Protein AF-A0A3C2E3G4-F1 (afdb_monomer_lite)

Sequence (120 aa):
MQGFDAVWTARYFLNGHAIQDQYWAQGFYTSNIRQLDESAGVWRVHYLSEPGYASGVWSGTREGDEITLTRDIEQPGGGVVVSRLTFSNLSGDGFAWRSESLLPDGSTTTGWTSDCVRAD

Secondary structure (DSSP, 8-state):
------EEEEEEEGGGTEEEEEEEETTEEEEEEEEEETTTTEEEEEEEEESS--EEEEEEEEETTEEEEEEEEEPTTS-EEEEEEEEEEEETTEEEEEEEEE-TTS-EEEEEEEEEE---

Foldseek 3Di:
DDDFDWDKDWDQDPPNQWIWIWIDDVQKIKIWIWGQPVVVQKIWIWIAIPDVGDTDIWMFHDDDFKTKTWDWDADVPGDTKIWIKIWGPDDPFWIKIWIWIQGPVRDIDTDDIDTGGDDD

Structure (mmCIF, N/CA/C/O backbone):
data_AF-A0A3C2E3G4-F1
#
_entry.id   AF-A0A3C2E3G4-F1
#
loop_
_atom_site.group_PDB
_atom_site.id
_atom_site.type_symbol
_atom_site.label_atom_id
_atom_site.label_alt_id
_atom_site.label_comp_id
_atom_site.label_asym_id
_atom_site.label_entity_id
_atom_site.label_seq_id
_atom_site.pdbx_PDB_ins_code
_atom_site.Cartn_x
_atom_site.Cartn_y
_atom_site.Cartn_z
_atom_site.occupancy
_atom_site.B_iso_or_equiv
_atom_site.auth_seq_id
_atom_site.auth_comp_id
_atom_site.auth_asym_id
_atom_site.auth_atom_id
_atom_site.pdbx_PDB_model_num
ATOM 1 N N . MET A 1 1 ? 4.297 17.370 -14.421 1.00 47.09 1 MET A N 1
ATOM 2 C CA . MET A 1 1 ? 5.119 16.357 -13.728 1.00 47.09 1 MET A CA 1
ATOM 3 C C . MET A 1 1 ? 5.646 15.412 -14.784 1.00 47.09 1 MET A C 1
ATOM 5 O O . MET A 1 1 ? 4.853 14.960 -15.598 1.00 47.09 1 MET A O 1
ATOM 9 N N . GLN A 1 2 ? 6.958 15.209 -14.846 1.00 54.66 2 GLN A N 1
ATOM 10 C CA . GLN A 1 2 ? 7.556 14.228 -15.749 1.00 54.66 2 GLN A CA 1
ATOM 11 C C . GLN A 1 2 ? 7.478 12.870 -15.041 1.00 54.66 2 GLN A C 1
ATOM 13 O O . GLN A 1 2 ? 7.925 12.764 -13.901 1.00 54.66 2 GLN A O 1
ATOM 18 N N . GLY A 1 3 ? 6.818 11.888 -15.658 1.00 61.44 3 GLY A N 1
ATOM 19 C CA . GLY A 1 3 ? 6.809 10.512 -15.156 1.00 61.44 3 GLY A CA 1
ATOM 20 C C . GLY A 1 3 ? 8.198 9.883 -15.276 1.00 61.44 3 GLY A C 1
ATOM 21 O O . GLY A 1 3 ? 9.039 10.379 -16.026 1.00 61.44 3 GLY A O 1
ATOM 22 N N . PHE A 1 4 ? 8.438 8.809 -14.535 1.00 70.62 4 PHE A N 1
ATOM 23 C CA . PHE A 1 4 ? 9.653 8.005 -14.635 1.00 70.62 4 PHE A CA 1
ATOM 24 C C . PHE A 1 4 ? 9.272 6.531 -14.730 1.00 70.62 4 PHE A C 1
ATOM 26 O O . PHE A 1 4 ? 8.249 6.117 -14.181 1.00 70.62 4 PHE A O 1
ATOM 33 N N . ASP A 1 5 ? 10.102 5.753 -15.419 1.00 76.9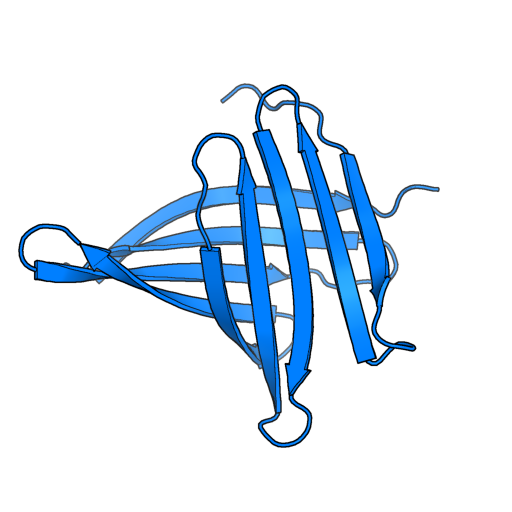4 5 ASP A N 1
ATOM 34 C CA . ASP A 1 5 ? 9.896 4.317 -15.536 1.00 76.94 5 ASP A CA 1
ATOM 35 C C . ASP A 1 5 ? 10.285 3.635 -14.226 1.00 76.94 5 ASP A C 1
ATOM 37 O O . ASP A 1 5 ? 11.336 3.909 -13.637 1.00 76.94 5 ASP A O 1
ATOM 41 N N . ALA A 1 6 ? 9.427 2.731 -13.773 1.00 82.44 6 ALA A N 1
ATOM 42 C CA . ALA A 1 6 ? 9.663 1.927 -12.593 1.00 82.44 6 ALA A CA 1
ATOM 43 C C . ALA A 1 6 ? 9.226 0.492 -12.849 1.00 82.44 6 ALA A C 1
ATOM 45 O O . ALA A 1 6 ? 8.238 0.238 -13.538 1.00 82.44 6 ALA A O 1
ATOM 46 N N . VAL A 1 7 ? 9.953 -0.449 -12.258 1.00 85.38 7 VAL A N 1
ATOM 47 C CA . VAL A 1 7 ? 9.605 -1.864 -12.320 1.00 85.38 7 VAL A CA 1
ATOM 48 C C . VAL A 1 7 ? 8.930 -2.253 -11.016 1.00 85.38 7 VAL A C 1
ATOM 50 O O . VAL A 1 7 ? 9.532 -2.176 -9.943 1.00 85.38 7 VAL A O 1
ATOM 53 N N . TRP A 1 8 ? 7.681 -2.699 -11.119 1.00 87.56 8 TRP A N 1
ATOM 54 C CA . TRP A 1 8 ? 6.965 -3.337 -10.024 1.00 87.56 8 TRP A CA 1
ATOM 55 C C . TRP A 1 8 ? 7.012 -4.848 -10.221 1.00 87.56 8 TRP A C 1
ATOM 57 O O . TRP A 1 8 ? 6.491 -5.372 -11.202 1.00 87.56 8 TRP A O 1
ATOM 67 N N . THR A 1 9 ? 7.608 -5.565 -9.273 1.00 88.19 9 THR A N 1
ATOM 68 C CA . THR A 1 9 ? 7.597 -7.035 -9.266 1.00 88.19 9 THR A CA 1
ATOM 69 C C . THR A 1 9 ? 6.865 -7.542 -8.040 1.00 88.19 9 THR A C 1
ATOM 71 O O . THR A 1 9 ? 7.054 -7.023 -6.945 1.00 88.19 9 THR A O 1
ATOM 74 N N . ALA A 1 10 ? 6.012 -8.546 -8.222 1.00 89.44 10 ALA A N 1
ATOM 75 C CA . ALA A 1 10 ? 5.240 -9.158 -7.151 1.00 89.44 10 ALA A CA 1
ATOM 76 C C . ALA A 1 10 ? 5.346 -10.680 -7.228 1.00 89.44 10 ALA A C 1
ATOM 78 O O . ALA A 1 10 ? 5.412 -11.261 -8.311 1.00 89.44 10 ALA A O 1
ATOM 79 N N . ARG A 1 11 ? 5.354 -11.333 -6.067 1.00 90.62 11 ARG A N 1
ATOM 80 C CA . ARG A 1 11 ? 5.339 -12.792 -5.950 1.00 90.62 11 ARG A CA 1
ATOM 81 C C . ARG A 1 11 ? 4.520 -13.231 -4.749 1.00 90.62 11 ARG A C 1
ATOM 83 O O . ARG A 1 11 ? 4.459 -12.524 -3.742 1.00 90.62 11 ARG A O 1
ATOM 90 N N . TYR A 1 12 ? 3.970 -14.439 -4.821 1.00 92.81 12 TYR A N 1
ATOM 91 C CA . TYR A 1 12 ? 3.453 -15.103 -3.631 1.00 92.81 12 TYR A CA 1
ATOM 92 C C . TYR A 1 12 ? 4.576 -15.330 -2.615 1.00 92.81 12 TYR A C 1
ATOM 94 O O . TYR A 1 12 ? 5.717 -15.644 -2.959 1.00 92.81 12 TYR A O 1
ATOM 102 N N . PHE A 1 13 ? 4.233 -15.160 -1.348 1.00 94.69 13 PHE A N 1
ATOM 103 C CA . PHE A 1 13 ? 5.121 -15.241 -0.202 1.00 94.69 13 PHE A CA 1
ATOM 104 C C . PHE A 1 13 ? 4.417 -15.994 0.936 1.00 94.69 13 PHE A C 1
ATOM 106 O O . PHE A 1 13 ? 3.205 -16.205 0.882 1.00 94.69 13 PHE A O 1
ATOM 113 N N . LEU A 1 14 ? 5.172 -16.459 1.938 1.00 92.56 14 LEU A N 1
ATOM 114 C CA . LEU A 1 14 ? 4.648 -17.261 3.058 1.00 92.56 14 LEU A CA 1
ATOM 115 C C . LEU A 1 14 ? 3.744 -18.425 2.602 1.00 92.56 14 LEU A C 1
ATOM 117 O O . LEU A 1 14 ? 2.634 -18.586 3.097 1.00 92.56 14 LEU A O 1
ATOM 121 N N . ASN A 1 15 ? 4.198 -19.214 1.622 1.00 91.44 15 ASN A N 1
ATOM 122 C CA . ASN A 1 15 ? 3.433 -20.333 1.051 1.00 91.44 15 ASN A CA 1
ATOM 123 C C . ASN A 1 15 ? 2.055 -19.932 0.473 1.00 91.44 15 ASN A C 1
ATOM 125 O O . ASN A 1 15 ? 1.091 -20.682 0.574 1.00 91.44 15 ASN A O 1
ATOM 129 N N . GLY A 1 16 ? 1.954 -18.734 -0.111 1.00 89.06 16 GLY A N 1
ATOM 130 C CA . GLY A 1 16 ? 0.726 -18.241 -0.747 1.00 89.06 16 GLY A CA 1
ATOM 131 C C . GLY A 1 16 ? -0.182 -17.416 0.166 1.00 89.06 16 GLY A C 1
ATOM 132 O O . GLY A 1 16 ? -1.149 -16.842 -0.320 1.00 89.06 16 GLY A O 1
ATOM 133 N N . HIS A 1 17 ? 0.145 -17.289 1.454 1.00 90.50 17 HIS A N 1
ATOM 134 C CA . HIS A 1 17 ? -0.638 -16.491 2.406 1.00 90.50 17 HIS A CA 1
ATOM 135 C C . HIS A 1 17 ? -0.312 -14.991 2.380 1.00 90.50 17 HIS A C 1
ATOM 137 O O . HIS A 1 17 ? -0.963 -14.201 3.062 1.00 90.50 17 HIS A O 1
ATOM 143 N N . ALA A 1 18 ? 0.702 -14.581 1.619 1.00 94.06 18 ALA A N 1
ATOM 144 C CA . ALA A 1 18 ? 1.067 -13.184 1.454 1.00 94.06 18 ALA A CA 1
ATOM 145 C C . ALA A 1 18 ? 1.555 -12.899 0.031 1.00 94.06 18 ALA A C 1
ATOM 147 O O . ALA A 1 18 ? 1.896 -13.804 -0.733 1.00 94.06 18 ALA A O 1
ATOM 148 N N . ILE A 1 19 ? 1.633 -11.617 -0.303 1.00 93.69 19 ILE A N 1
ATOM 149 C CA . ILE A 1 19 ? 2.290 -11.105 -1.502 1.00 93.69 19 ILE A CA 1
ATOM 150 C C . ILE A 1 19 ? 3.505 -10.316 -1.033 1.00 93.69 19 ILE A C 1
ATOM 152 O O . ILE A 1 19 ? 3.377 -9.441 -0.181 1.00 93.69 19 ILE A O 1
ATOM 156 N N . GLN A 1 20 ? 4.678 -10.621 -1.577 1.00 95.12 20 GLN A N 1
ATOM 157 C CA . GLN A 1 20 ? 5.819 -9.722 -1.485 1.00 95.12 20 GLN A CA 1
ATOM 158 C C . GLN A 1 20 ? 5.942 -8.982 -2.809 1.00 95.12 20 GLN A C 1
ATOM 160 O O . GLN A 1 20 ? 6.059 -9.620 -3.856 1.00 95.12 20 GLN A O 1
ATOM 165 N N . ASP A 1 21 ? 5.968 -7.657 -2.754 1.00 92.38 21 ASP A N 1
ATOM 166 C CA . ASP A 1 21 ? 6.237 -6.824 -3.916 1.00 92.38 21 ASP A CA 1
ATOM 167 C C . ASP A 1 21 ? 7.382 -5.843 -3.689 1.00 92.38 21 ASP A C 1
ATOM 169 O O . ASP A 1 21 ? 7.797 -5.570 -2.559 1.00 92.38 21 ASP A O 1
ATOM 173 N N . GLN A 1 22 ? 7.960 -5.386 -4.792 1.00 92.00 22 GLN A N 1
ATOM 174 C CA . GLN A 1 22 ? 9.080 -4.463 -4.823 1.00 92.00 22 GLN A CA 1
ATOM 175 C C . GLN A 1 22 ? 8.855 -3.425 -5.909 1.00 92.00 22 GLN A C 1
ATOM 177 O O . GLN A 1 22 ? 8.467 -3.767 -7.028 1.00 92.00 22 GLN A O 1
ATOM 182 N N . TYR A 1 23 ? 9.160 -2.178 -5.574 1.00 88.81 23 TYR A N 1
ATOM 183 C CA . TYR A 1 23 ? 9.183 -1.069 -6.510 1.00 88.81 23 TYR A CA 1
ATOM 184 C C . TYR A 1 23 ? 10.627 -0.631 -6.717 1.00 88.81 23 TYR A C 1
ATOM 186 O O . TYR A 1 23 ? 11.306 -0.231 -5.766 1.00 88.81 23 TYR A O 1
ATOM 194 N N . TRP A 1 24 ? 11.079 -0.723 -7.963 1.00 87.31 24 TRP A N 1
ATOM 195 C CA . TRP A 1 24 ? 12.418 -0.347 -8.384 1.00 87.31 24 TRP A CA 1
ATOM 196 C C . TRP A 1 24 ? 12.347 0.870 -9.299 1.00 87.31 24 TRP A C 1
ATOM 198 O O . TRP A 1 24 ? 11.974 0.755 -10.467 1.00 87.31 24 TRP A O 1
ATOM 208 N N . ALA A 1 25 ? 12.746 2.020 -8.765 1.00 85.38 25 ALA A N 1
ATOM 209 C CA . ALA A 1 25 ? 13.022 3.228 -9.524 1.00 85.38 25 ALA A CA 1
ATOM 210 C C . ALA A 1 25 ? 14.419 3.736 -9.159 1.00 85.38 25 ALA A C 1
ATOM 212 O O . ALA A 1 25 ? 14.886 3.554 -8.035 1.00 85.38 25 ALA A O 1
ATOM 213 N N . GLN A 1 26 ? 15.124 4.353 -10.105 1.00 82.75 26 GLN A N 1
ATOM 214 C CA . GLN A 1 26 ? 16.490 4.803 -9.850 1.00 82.75 26 GLN A CA 1
ATOM 215 C C . GLN A 1 26 ? 16.520 5.813 -8.688 1.00 82.75 26 GLN A C 1
ATOM 217 O O . GLN A 1 26 ? 15.958 6.900 -8.784 1.00 82.75 26 GLN A O 1
ATOM 222 N N . GLY A 1 27 ? 17.186 5.443 -7.590 1.00 82.62 27 GLY A N 1
ATOM 223 C CA . GLY A 1 27 ? 17.273 6.270 -6.379 1.00 82.62 27 GLY A CA 1
ATOM 224 C C . GLY A 1 27 ? 16.060 6.186 -5.443 1.00 82.62 27 GLY A C 1
ATOM 225 O O . GLY A 1 27 ? 16.005 6.938 -4.472 1.00 82.62 27 GLY A O 1
ATOM 226 N N . PHE A 1 28 ? 15.108 5.288 -5.710 1.00 84.50 28 PHE A N 1
ATOM 227 C CA . PHE A 1 28 ? 13.973 5.021 -4.834 1.00 84.50 28 PHE A CA 1
ATOM 228 C C . PHE A 1 28 ? 13.590 3.540 -4.890 1.00 84.50 28 PHE A C 1
ATOM 230 O O . PHE A 1 28 ? 12.998 3.059 -5.861 1.00 84.50 28 PHE A O 1
ATOM 237 N N . TYR A 1 29 ? 13.921 2.822 -3.820 1.00 88.00 29 TYR A N 1
ATOM 238 C CA . TYR A 1 29 ? 13.716 1.382 -3.733 1.00 88.00 29 TYR A CA 1
ATOM 239 C C . TYR A 1 29 ? 12.832 1.064 -2.539 1.00 88.00 29 TYR A C 1
ATOM 241 O O . TYR A 1 29 ? 13.101 1.481 -1.409 1.00 88.00 29 TYR A O 1
ATOM 249 N N . THR A 1 30 ? 11.761 0.314 -2.787 1.00 91.00 30 THR A N 1
ATOM 250 C CA . THR A 1 30 ? 10.834 -0.082 -1.725 1.00 91.00 30 THR A CA 1
ATOM 251 C C . THR A 1 30 ? 10.439 -1.541 -1.858 1.00 91.00 30 THR A C 1
ATOM 253 O O . THR A 1 30 ? 10.456 -2.113 -2.950 1.00 91.00 30 THR A O 1
ATOM 256 N N . SER A 1 31 ? 10.081 -2.155 -0.734 1.00 92.38 31 SER A N 1
ATOM 257 C CA . SER A 1 31 ? 9.457 -3.472 -0.713 1.00 92.38 31 SER A CA 1
ATOM 258 C C . SER A 1 31 ? 8.260 -3.467 0.220 1.00 92.38 31 SER A C 1
ATOM 260 O O . SER A 1 31 ? 8.269 -2.809 1.261 1.00 92.38 31 SER A O 1
ATOM 262 N N . ASN A 1 32 ? 7.243 -4.231 -0.159 1.00 93.94 32 ASN A N 1
ATOM 263 C CA . ASN A 1 32 ? 6.042 -4.434 0.620 1.00 93.94 32 ASN A CA 1
ATOM 264 C C . ASN A 1 32 ? 5.830 -5.920 0.900 1.00 93.94 32 ASN A C 1
ATOM 266 O O . AS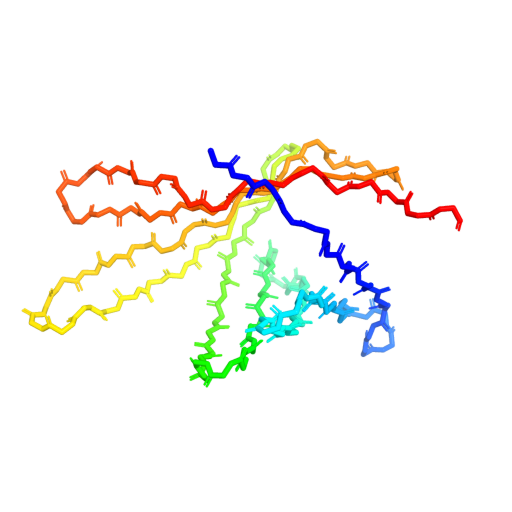N A 1 32 ? 6.154 -6.776 0.073 1.00 93.94 32 ASN A O 1
ATOM 270 N N . ILE A 1 33 ? 5.223 -6.215 2.046 1.00 95.31 33 ILE A N 1
ATOM 271 C CA . ILE A 1 33 ? 4.582 -7.503 2.316 1.00 95.31 33 ILE A CA 1
ATOM 272 C C . ILE A 1 33 ? 3.106 -7.228 2.586 1.00 95.31 33 ILE A C 1
ATOM 274 O O . ILE A 1 33 ? 2.773 -6.483 3.507 1.00 95.31 33 ILE A O 1
ATOM 278 N N . ARG A 1 34 ? 2.226 -7.821 1.780 1.00 94.06 34 ARG A N 1
ATOM 279 C CA . ARG A 1 34 ? 0.770 -7.683 1.865 1.00 94.06 34 ARG A CA 1
ATOM 280 C C . ARG A 1 34 ? 0.164 -8.997 2.314 1.00 94.06 34 ARG A C 1
ATOM 282 O O . ARG A 1 34 ? 0.430 -10.031 1.707 1.00 94.06 34 ARG A O 1
ATOM 289 N N . GLN A 1 35 ? -0.670 -8.954 3.336 1.00 94.62 35 GLN A N 1
ATOM 290 C CA . GLN A 1 35 ? -1.332 -10.130 3.879 1.00 94.62 35 GLN A CA 1
ATOM 291 C C . GLN A 1 35 ? -2.797 -9.813 4.149 1.00 94.62 35 GLN A C 1
ATOM 293 O O . GLN A 1 35 ? -3.104 -8.749 4.681 1.00 94.62 35 GLN A O 1
ATOM 298 N N . LEU A 1 36 ? -3.690 -10.739 3.807 1.00 92.31 36 LEU A N 1
ATOM 299 C CA . LEU A 1 36 ? -5.061 -10.711 4.300 1.00 92.31 36 LEU A CA 1
ATOM 300 C C . LEU A 1 36 ? -5.091 -11.404 5.669 1.00 92.31 36 LEU A C 1
ATOM 302 O O . LEU A 1 36 ? -4.776 -12.587 5.782 1.00 92.31 36 LEU A O 1
ATOM 306 N N . ASP A 1 37 ? -5.451 -10.663 6.710 1.00 91.06 37 ASP A N 1
ATOM 307 C CA . ASP A 1 37 ? -5.834 -11.213 8.007 1.00 91.06 37 ASP A CA 1
ATOM 308 C C . ASP A 1 37 ? -7.269 -11.728 7.879 1.00 91.06 37 ASP A C 1
ATOM 310 O O . ASP A 1 37 ? -8.231 -10.977 8.037 1.00 91.06 37 ASP A O 1
ATOM 314 N N . GLU A 1 38 ? -7.412 -13.002 7.513 1.00 89.00 38 GLU A N 1
ATOM 315 C CA . GLU A 1 38 ? -8.710 -13.624 7.217 1.00 89.00 38 GLU A CA 1
ATOM 316 C C . GLU A 1 38 ? -9.682 -13.560 8.399 1.00 89.00 38 GLU A C 1
ATOM 318 O O . GLU A 1 38 ? -10.888 -13.451 8.198 1.00 89.00 38 GLU A O 1
ATOM 323 N N . SER A 1 39 ? -9.164 -13.585 9.632 1.00 90.81 39 SER A N 1
ATOM 324 C CA . SER A 1 39 ? -9.985 -13.541 10.844 1.00 90.81 39 SER A CA 1
ATOM 325 C C . SER A 1 39 ? -10.655 -12.182 11.046 1.00 90.81 39 SER A C 1
ATOM 327 O O . SER A 1 39 ? -11.805 -12.110 11.477 1.00 90.81 39 SER A O 1
ATOM 329 N N . ALA A 1 40 ? -9.938 -11.111 10.703 1.00 89.62 40 ALA A N 1
ATOM 330 C CA . ALA A 1 40 ? -10.410 -9.738 10.810 1.00 89.62 40 ALA A CA 1
ATOM 331 C C . ALA A 1 40 ? -10.989 -9.202 9.488 1.00 89.62 40 ALA A C 1
ATOM 333 O O . ALA A 1 40 ? -11.596 -8.135 9.482 1.00 89.62 40 ALA A O 1
ATOM 334 N N . GLY A 1 41 ? -10.795 -9.908 8.370 1.00 90.00 41 GLY A N 1
ATOM 335 C CA . GLY A 1 41 ? -11.183 -9.443 7.038 1.00 90.00 41 GLY A CA 1
ATOM 336 C C . GLY A 1 41 ? -10.411 -8.203 6.576 1.00 90.00 41 GLY A C 1
ATOM 337 O O . GLY A 1 41 ? -10.913 -7.456 5.737 1.00 90.00 41 GLY A O 1
ATOM 338 N N . VAL A 1 42 ? -9.213 -7.959 7.124 1.00 92.88 42 VAL A N 1
ATOM 339 C CA . VAL A 1 42 ? -8.414 -6.759 6.829 1.00 92.88 42 VAL A CA 1
ATOM 340 C C . VAL A 1 42 ? -7.124 -7.106 6.106 1.00 92.88 42 VAL A C 1
ATOM 342 O O . VAL A 1 42 ? -6.412 -8.043 6.460 1.00 92.88 42 VAL A O 1
ATOM 345 N N . TRP A 1 43 ? -6.777 -6.305 5.111 1.00 93.38 43 TRP A N 1
ATOM 346 C CA . TRP A 1 43 ? -5.445 -6.308 4.533 1.00 93.38 43 TRP A CA 1
ATOM 347 C C . TRP A 1 43 ? -4.477 -5.603 5.471 1.00 93.38 43 TRP A C 1
ATOM 349 O O . TRP A 1 43 ? -4.816 -4.584 6.064 1.00 93.38 43 TRP A O 1
ATOM 359 N N . ARG A 1 44 ? -3.258 -6.125 5.573 1.00 94.19 44 ARG A N 1
ATOM 360 C CA . ARG A 1 44 ? -2.118 -5.510 6.252 1.00 94.19 44 ARG A CA 1
ATOM 361 C C . ARG A 1 44 ? -0.978 -5.383 5.258 1.00 94.19 44 ARG A C 1
ATOM 363 O O . ARG A 1 44 ? -0.588 -6.373 4.641 1.00 94.19 44 ARG A O 1
ATOM 370 N N . VAL A 1 45 ? -0.449 -4.176 5.099 1.00 93.88 45 VAL A N 1
ATOM 371 C CA . VAL A 1 45 ? 0.661 -3.887 4.188 1.00 93.88 45 VAL A CA 1
ATOM 372 C C . VAL A 1 45 ? 1.824 -3.324 4.981 1.00 93.88 45 VAL A C 1
ATOM 374 O O . VAL A 1 45 ? 1.763 -2.198 5.469 1.00 93.88 45 VAL A O 1
ATOM 377 N N . HIS A 1 46 ? 2.874 -4.127 5.103 1.00 93.75 46 HIS A N 1
ATOM 378 C CA . HIS A 1 46 ? 4.141 -3.742 5.705 1.00 93.75 46 HIS A CA 1
ATOM 379 C C . HIS A 1 46 ? 5.025 -3.112 4.637 1.00 93.75 46 HIS A C 1
ATOM 381 O O . HIS A 1 46 ? 5.350 -3.780 3.660 1.00 93.75 46 HIS A O 1
ATOM 387 N N . TYR A 1 47 ? 5.418 -1.859 4.837 1.00 91.50 47 TYR A N 1
ATOM 388 C CA . TYR A 1 47 ? 6.266 -1.100 3.915 1.00 91.50 47 TYR A CA 1
ATOM 389 C C . TYR A 1 47 ? 7.699 -0.988 4.438 1.00 91.50 47 TYR A C 1
ATOM 391 O O . TYR A 1 47 ? 7.909 -0.823 5.643 1.00 91.50 47 TYR A O 1
ATOM 399 N N . LEU A 1 48 ? 8.668 -1.034 3.526 1.00 90.44 48 LEU A N 1
ATOM 400 C CA . LEU A 1 48 ? 10.093 -0.811 3.765 1.00 90.44 48 LEU A CA 1
ATOM 401 C C . LEU A 1 48 ? 10.660 0.055 2.632 1.00 90.44 48 LEU A C 1
ATOM 403 O O . LEU A 1 48 ? 10.374 -0.216 1.464 1.00 90.44 48 LEU A O 1
ATOM 407 N N . SER A 1 49 ? 11.498 1.046 2.950 1.00 88.38 49 SER A N 1
ATOM 408 C CA . SER A 1 49 ? 12.106 1.936 1.944 1.00 88.38 49 SER A CA 1
ATOM 409 C C . SER A 1 49 ? 13.581 2.255 2.165 1.00 88.38 49 SER A C 1
ATOM 411 O O . SER A 1 49 ? 14.058 2.236 3.292 1.00 88.38 49 SER A O 1
ATOM 413 N N . GLU A 1 50 ? 14.273 2.637 1.091 1.00 82.81 50 GLU A N 1
ATOM 414 C CA . GLU A 1 50 ? 15.642 3.175 1.052 1.00 82.81 50 GLU A CA 1
ATOM 415 C C . GLU A 1 50 ? 15.684 4.322 0.013 1.00 82.81 50 GLU A C 1
ATOM 417 O O . GLU A 1 50 ? 14.951 4.246 -0.983 1.00 82.81 50 GLU A O 1
ATOM 422 N N . PRO A 1 51 ? 16.439 5.424 0.242 1.00 77.44 51 PRO A N 1
ATOM 423 C CA . PRO A 1 51 ? 17.360 5.709 1.360 1.00 77.44 51 PRO A CA 1
ATOM 424 C C . PRO A 1 51 ? 16.694 6.264 2.627 1.00 77.44 51 PRO A C 1
ATOM 426 O O . PRO A 1 51 ? 17.294 6.267 3.699 1.00 77.44 51 PRO A O 1
ATOM 429 N N . GLY A 1 52 ? 15.448 6.735 2.536 1.00 78.38 52 GLY A N 1
ATOM 430 C CA . GLY A 1 52 ? 14.733 7.388 3.640 1.00 78.38 52 GLY A CA 1
ATOM 431 C C . GLY A 1 52 ? 14.174 6.438 4.702 1.00 78.38 52 GLY A C 1
ATOM 432 O O . GLY A 1 52 ? 13.077 6.709 5.174 1.00 78.38 52 GLY A O 1
ATOM 433 N N . TYR A 1 53 ? 14.870 5.330 5.003 1.00 79.94 53 TYR A N 1
ATOM 434 C CA . TYR A 1 53 ? 14.467 4.207 5.868 1.00 79.94 53 TYR A CA 1
ATOM 435 C C . TYR A 1 53 ? 13.198 4.457 6.690 1.00 79.94 53 TYR A C 1
ATOM 437 O O . TYR A 1 53 ? 13.246 4.965 7.808 1.00 79.94 53 TYR A O 1
ATOM 445 N N . ALA A 1 54 ? 12.054 4.082 6.121 1.00 79.88 54 ALA A N 1
ATOM 446 C CA . ALA A 1 54 ? 10.758 4.193 6.761 1.00 79.88 54 ALA A CA 1
ATOM 447 C C . ALA A 1 54 ? 10.087 2.824 6.786 1.00 79.88 54 ALA A C 1
ATOM 449 O O . ALA A 1 54 ? 10.255 2.005 5.880 1.00 79.88 54 ALA A O 1
ATOM 450 N N . SER A 1 55 ? 9.308 2.592 7.837 1.00 85.19 55 SER A N 1
ATOM 451 C CA . SER A 1 55 ? 8.440 1.430 7.948 1.00 85.19 55 SER A CA 1
ATOM 452 C C . SER A 1 55 ? 7.071 1.823 8.484 1.00 85.19 55 SER A C 1
ATOM 454 O O . SER A 1 55 ? 6.873 2.909 9.042 1.00 85.19 55 SER A O 1
ATOM 456 N N . GLY A 1 56 ? 6.096 0.955 8.255 1.00 87.25 56 GLY A N 1
ATOM 457 C CA . GLY A 1 56 ? 4.733 1.148 8.718 1.00 87.25 56 GLY A CA 1
ATOM 458 C C . GLY A 1 56 ? 3.832 0.013 8.274 1.00 87.25 56 GLY A C 1
ATOM 459 O O . GLY A 1 56 ? 4.172 -0.731 7.353 1.00 87.25 56 GLY A O 1
ATOM 460 N N . VAL A 1 57 ? 2.688 -0.096 8.942 1.00 93.19 57 VAL A N 1
ATOM 461 C CA . VAL A 1 57 ? 1.619 -1.016 8.568 1.00 93.19 57 VAL A CA 1
ATOM 462 C C . VAL A 1 57 ? 0.416 -0.184 8.171 1.00 93.19 57 VAL A C 1
ATOM 464 O O . VAL A 1 57 ? -0.088 0.592 8.978 1.00 93.19 57 VAL A O 1
ATOM 467 N N . TRP A 1 58 ? -0.019 -0.341 6.928 1.00 95.19 58 TRP A N 1
ATOM 468 C CA . TRP A 1 58 ? -1.320 0.135 6.488 1.00 95.19 58 TRP A CA 1
ATOM 469 C C . TRP A 1 58 ? -2.311 -0.999 6.656 1.00 95.19 58 TRP A C 1
ATOM 471 O O . TRP A 1 58 ? -1.984 -2.152 6.364 1.00 95.19 58 TRP A O 1
ATOM 481 N N . SER A 1 59 ? -3.515 -0.674 7.103 1.00 96.81 59 SER A N 1
ATOM 482 C CA . SER A 1 59 ? -4.583 -1.654 7.231 1.00 96.81 59 SER A CA 1
ATOM 483 C C . SER A 1 59 ? -5.895 -1.142 6.684 1.00 96.81 59 SER A C 1
ATOM 485 O O . SER A 1 59 ? -6.153 0.057 6.722 1.00 96.81 59 SER A O 1
ATOM 487 N N . GLY A 1 60 ? -6.731 -2.052 6.205 1.00 96.19 60 GLY A N 1
ATOM 488 C CA . GLY A 1 60 ? -8.079 -1.704 5.792 1.00 96.19 60 GLY A CA 1
ATOM 489 C C . GLY A 1 60 ? -8.765 -2.826 5.039 1.00 96.19 60 GLY A C 1
ATOM 490 O O . GLY A 1 60 ? -8.311 -3.970 5.047 1.00 96.19 60 GLY A O 1
ATOM 491 N N . THR A 1 61 ? -9.887 -2.502 4.422 1.00 94.62 61 THR A N 1
ATOM 492 C CA . THR A 1 61 ? -10.827 -3.472 3.865 1.00 94.62 61 THR A CA 1
ATOM 493 C C . THR A 1 61 ? -11.015 -3.254 2.371 1.00 94.62 61 THR A C 1
ATOM 495 O O . THR A 1 61 ? -10.625 -2.233 1.795 1.00 94.62 61 THR A O 1
ATOM 498 N N . ARG A 1 62 ? -11.603 -4.266 1.733 1.00 92.19 62 ARG A N 1
ATOM 499 C CA . ARG A 1 62 ? -12.157 -4.142 0.390 1.00 92.19 62 ARG A CA 1
ATOM 500 C C . ARG A 1 62 ? -13.632 -3.780 0.502 1.00 92.19 62 ARG A C 1
ATOM 502 O O . ARG A 1 62 ? -14.372 -4.478 1.191 1.00 92.19 62 ARG A O 1
ATOM 509 N N . GLU A 1 63 ? -14.056 -2.760 -0.226 1.00 92.56 63 GLU A N 1
ATOM 510 C CA . GLU A 1 63 ? -15.456 -2.373 -0.371 1.00 92.56 63 GLU A CA 1
ATOM 511 C C . GLU A 1 63 ? -15.780 -2.276 -1.863 1.00 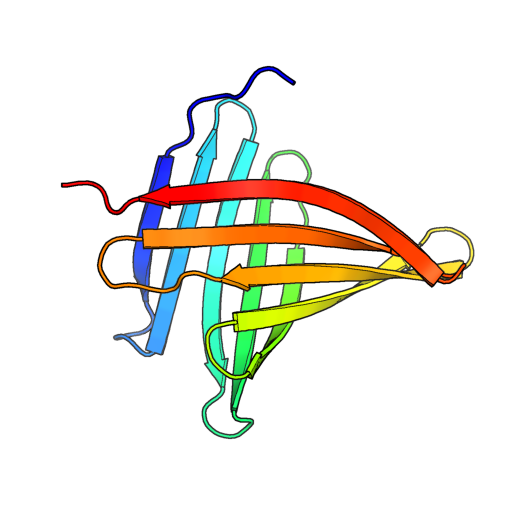92.56 63 GLU A C 1
ATOM 513 O O . GLU A 1 63 ? -15.210 -1.467 -2.592 1.00 92.56 63 GLU A O 1
ATOM 518 N N . GLY A 1 64 ? -16.655 -3.162 -2.347 1.00 90.75 64 GLY A N 1
ATOM 519 C CA . GLY A 1 64 ? -16.906 -3.301 -3.782 1.00 90.75 64 GLY A CA 1
ATOM 520 C C . GLY A 1 64 ? -15.624 -3.642 -4.55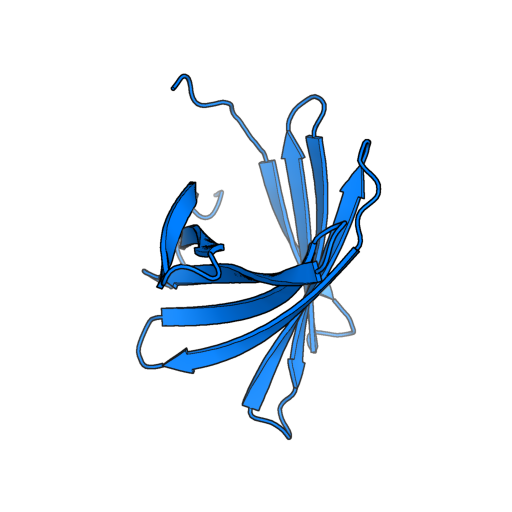1 1.00 90.75 64 GLY A C 1
ATOM 521 O O . GLY A 1 64 ? -14.991 -4.673 -4.300 1.00 90.75 64 GLY A O 1
ATOM 522 N N . ASP A 1 65 ? -15.239 -2.763 -5.473 1.00 90.44 65 ASP A N 1
ATOM 523 C CA . ASP A 1 65 ? -14.057 -2.919 -6.330 1.00 90.44 65 ASP A CA 1
ATOM 524 C C . ASP A 1 65 ? -12.846 -2.101 -5.874 1.00 90.44 65 ASP A C 1
ATOM 526 O O . ASP A 1 65 ? -11.825 -2.072 -6.565 1.00 90.44 65 ASP A O 1
ATOM 530 N N . GLU A 1 66 ? -12.930 -1.486 -4.693 1.00 95.19 66 GLU A N 1
ATOM 531 C CA . GLU A 1 66 ? -11.840 -0.707 -4.120 1.00 95.19 66 GLU A CA 1
ATOM 532 C C . GLU A 1 66 ? -11.284 -1.352 -2.852 1.00 95.19 66 GLU A C 1
ATOM 534 O O . GLU A 1 66 ? -12.013 -1.903 -2.026 1.00 95.19 66 GLU A O 1
ATOM 539 N N . ILE A 1 67 ? -9.966 -1.268 -2.681 1.00 95.19 67 ILE A N 1
ATOM 540 C CA . ILE A 1 67 ? -9.293 -1.571 -1.415 1.00 95.19 67 ILE A CA 1
ATOM 541 C C . ILE A 1 67 ? -8.752 -0.260 -0.867 1.00 95.19 67 ILE A C 1
ATOM 543 O O . ILE A 1 67 ? -7.918 0.378 -1.512 1.00 95.19 67 ILE A O 1
ATOM 547 N N . THR A 1 68 ? -9.186 0.110 0.336 1.00 97.00 68 THR A N 1
ATOM 548 C CA . THR A 1 68 ? -8.704 1.310 1.026 1.00 97.00 68 THR A CA 1
ATOM 549 C C . THR A 1 68 ? -7.901 0.900 2.245 1.00 97.00 68 THR A C 1
ATOM 551 O O . THR A 1 68 ? -8.397 0.179 3.104 1.00 97.00 68 THR A O 1
ATOM 554 N N . LEU A 1 69 ? -6.659 1.369 2.328 1.00 96.81 69 LEU A N 1
ATOM 555 C CA . LEU A 1 69 ? -5.756 1.102 3.441 1.00 96.81 69 LEU A CA 1
ATOM 556 C C . LEU A 1 69 ? -5.322 2.417 4.073 1.00 96.81 69 LEU A C 1
ATOM 558 O O . LEU A 1 69 ? -4.918 3.338 3.362 1.00 96.81 69 LEU A O 1
ATOM 562 N N . THR A 1 70 ? -5.338 2.492 5.397 1.00 97.12 70 THR A N 1
ATOM 563 C CA . THR A 1 70 ? -4.930 3.690 6.128 1.00 97.12 70 THR A CA 1
ATOM 564 C C . THR A 1 70 ? -3.821 3.400 7.122 1.00 97.12 70 THR A C 1
ATOM 566 O O . THR A 1 70 ? -3.662 2.280 7.616 1.00 97.12 70 THR A O 1
ATOM 569 N N . ARG A 1 71 ? -3.043 4.440 7.408 1.00 95.38 71 ARG A N 1
ATOM 570 C CA . ARG A 1 71 ? -2.062 4.478 8.483 1.00 95.38 71 ARG A CA 1
ATOM 571 C C . ARG A 1 71 ? -2.017 5.881 9.070 1.00 95.38 71 ARG A C 1
ATOM 573 O O . ARG A 1 71 ? -1.833 6.849 8.333 1.00 95.38 71 ARG A O 1
ATOM 580 N N . ASP A 1 72 ? -2.059 5.959 10.389 1.00 95.19 72 ASP A N 1
ATOM 581 C CA . ASP A 1 72 ? -1.852 7.205 11.115 1.00 95.19 72 ASP A CA 1
ATOM 582 C C . ASP A 1 72 ? -0.356 7.539 11.195 1.00 95.19 72 ASP A C 1
ATOM 584 O O . ASP A 1 72 ? 0.493 6.681 11.464 1.00 95.19 72 ASP A O 1
ATOM 588 N N . ILE A 1 73 ? -0.029 8.801 10.927 1.00 92.31 73 ILE A N 1
ATOM 589 C CA . ILE A 1 73 ? 1.320 9.358 10.991 1.00 92.31 73 ILE A CA 1
ATOM 590 C C . ILE A 1 73 ? 1.293 10.531 11.966 1.00 92.31 73 ILE A C 1
ATOM 592 O O . ILE A 1 73 ? 0.762 11.603 11.660 1.00 92.31 73 ILE A O 1
ATOM 596 N N . GLU A 1 74 ? 1.888 10.328 13.138 1.00 91.19 74 GLU A N 1
ATOM 597 C CA . GLU A 1 74 ? 2.090 11.392 14.119 1.00 91.19 74 GLU A CA 1
ATOM 598 C C . GLU A 1 74 ? 3.104 12.412 13.591 1.00 91.19 74 GLU A C 1
ATOM 600 O O . GLU A 1 74 ? 4.193 12.052 13.132 1.00 91.19 74 GLU A O 1
ATOM 605 N N . GLN A 1 75 ? 2.743 13.695 13.639 1.00 87.38 75 GLN A N 1
ATOM 606 C CA . GLN A 1 75 ? 3.611 14.779 13.186 1.00 87.38 75 GLN A CA 1
ATOM 607 C C . GLN A 1 75 ? 4.460 15.340 14.338 1.00 87.38 75 GLN A C 1
ATOM 609 O O . GLN A 1 75 ? 3.986 15.431 15.479 1.00 87.38 75 GLN A O 1
ATOM 614 N N . PRO A 1 76 ? 5.699 15.794 14.063 1.00 82.19 76 PRO A N 1
ATOM 615 C CA . PRO A 1 76 ? 6.474 16.563 15.029 1.00 82.19 76 PRO A CA 1
ATOM 616 C C . PRO A 1 76 ? 5.703 17.825 15.451 1.00 82.19 76 PRO A C 1
ATOM 618 O O . PRO A 1 76 ? 5.399 18.673 14.619 1.00 82.19 76 PRO A O 1
ATOM 621 N N . GLY A 1 77 ? 5.388 17.954 16.744 1.00 81.62 77 GLY A N 1
ATOM 622 C CA . GLY A 1 77 ? 4.591 19.072 17.276 1.00 81.62 77 GLY A CA 1
ATOM 623 C C . GLY A 1 77 ? 3.120 18.748 17.565 1.00 81.62 77 GLY A C 1
ATOM 624 O O . GLY A 1 77 ? 2.405 19.615 18.061 1.00 81.62 77 GLY A O 1
ATOM 625 N N . GLY A 1 78 ? 2.691 17.503 17.337 1.00 83.81 78 GLY A N 1
ATOM 626 C CA . GLY A 1 78 ? 1.332 17.035 17.611 1.00 83.81 78 GLY A CA 1
ATOM 627 C C . GLY A 1 78 ? 0.425 17.066 16.379 1.00 83.81 78 GLY A C 1
ATOM 628 O O . GLY A 1 78 ? 0.718 17.712 15.376 1.00 83.81 78 GLY A O 1
ATOM 629 N N . GLY A 1 79 ? -0.689 16.337 16.460 1.00 86.56 79 GLY A N 1
ATOM 630 C CA . GLY A 1 79 ? -1.600 16.117 15.336 1.00 86.56 79 GLY A CA 1
ATOM 631 C C . GLY A 1 79 ? -1.276 14.851 14.536 1.00 86.56 79 GLY A C 1
ATOM 632 O O . GLY A 1 79 ? -0.157 14.338 14.559 1.00 86.56 79 GLY A O 1
ATOM 633 N N . VAL A 1 80 ? -2.293 14.338 13.844 1.00 94.31 80 VAL A N 1
ATOM 634 C CA . VAL A 1 80 ? -2.229 13.087 13.080 1.00 94.31 80 VAL A CA 1
ATOM 635 C C . VAL A 1 80 ? -2.545 13.380 11.621 1.00 94.31 80 VAL A C 1
ATOM 637 O O . VAL A 1 80 ? -3.594 13.939 11.311 1.00 94.31 80 VAL A O 1
ATOM 640 N N . VAL A 1 81 ? -1.639 12.989 10.729 1.00 94.81 81 VAL A N 1
ATOM 641 C CA . VAL A 1 81 ? -1.909 12.904 9.290 1.00 94.81 81 VAL A CA 1
ATOM 642 C C . VAL A 1 81 ? -2.246 11.457 8.973 1.00 94.81 81 VAL A C 1
ATOM 644 O O . VAL A 1 81 ? -1.485 10.562 9.332 1.00 94.81 81 VAL A O 1
ATOM 647 N N . VAL A 1 82 ? -3.350 11.212 8.274 1.00 96.75 82 VAL A N 1
ATOM 648 C CA . VAL A 1 82 ? -3.696 9.853 7.841 1.00 96.75 82 VAL A CA 1
ATOM 649 C C . VAL A 1 82 ? -3.183 9.649 6.424 1.00 96.75 82 VAL A C 1
ATOM 651 O O . VAL A 1 82 ? -3.626 10.311 5.486 1.00 96.75 82 VAL A O 1
ATOM 654 N N . SER A 1 83 ? -2.246 8.721 6.257 1.00 95.62 83 SER A N 1
ATOM 655 C CA . SER A 1 83 ? -1.853 8.229 4.941 1.00 95.62 83 SER A CA 1
ATOM 656 C C . SER A 1 83 ? -2.888 7.220 4.460 1.00 95.62 83 SER A C 1
ATOM 658 O O . SER A 1 83 ? -3.121 6.213 5.127 1.00 95.62 83 SER A O 1
ATOM 660 N N . ARG A 1 84 ? -3.491 7.474 3.298 1.00 96.81 84 ARG A N 1
ATOM 661 C CA . ARG A 1 84 ? -4.470 6.598 2.651 1.00 96.81 84 ARG A CA 1
ATOM 662 C C . ARG A 1 84 ? -3.922 6.076 1.330 1.00 96.81 84 ARG A C 1
ATOM 664 O O . ARG A 1 84 ? -3.456 6.850 0.501 1.00 96.81 84 ARG A O 1
ATOM 671 N N . LEU A 1 85 ? -4.010 4.769 1.124 1.00 95.31 85 LEU A N 1
ATOM 672 C CA . LEU A 1 85 ? -3.761 4.109 -0.153 1.00 95.31 85 LEU A CA 1
ATOM 673 C C . LEU A 1 85 ? -5.088 3.562 -0.664 1.00 95.31 85 LEU A C 1
ATOM 675 O O . LEU A 1 85 ? -5.760 2.833 0.062 1.00 95.31 85 LEU A O 1
ATOM 679 N N . THR A 1 86 ? -5.454 3.903 -1.894 1.00 96.62 86 THR A N 1
ATOM 680 C CA . THR A 1 86 ? -6.649 3.356 -2.550 1.00 96.62 86 THR A CA 1
ATOM 681 C C . THR A 1 86 ? -6.219 2.587 -3.783 1.00 96.62 86 THR A C 1
ATOM 683 O O . THR A 1 86 ? -5.513 3.146 -4.622 1.00 96.62 86 THR A O 1
ATOM 686 N N . PHE A 1 87 ? -6.643 1.333 -3.887 1.00 94.88 87 PHE A N 1
ATOM 687 C CA . PHE A 1 87 ? -6.485 0.498 -5.073 1.00 94.88 87 PHE A CA 1
ATOM 688 C C . PHE A 1 87 ? -7.847 0.339 -5.736 1.00 94.88 87 PHE A C 1
ATOM 690 O O . PHE A 1 87 ? -8.821 0.046 -5.047 1.00 94.88 87 PHE A O 1
ATOM 697 N N . SER A 1 88 ? -7.906 0.515 -7.050 1.00 96.19 88 SER A N 1
ATOM 698 C CA . SER A 1 88 ? -9.133 0.448 -7.844 1.00 96.19 88 SER A CA 1
ATOM 699 C C . SER A 1 88 ? -8.868 -0.223 -9.192 1.00 96.19 88 SER A C 1
ATOM 701 O O . SER A 1 88 ? -7.728 -0.563 -9.519 1.00 96.19 88 SER A O 1
ATOM 703 N N . ASN A 1 89 ? -9.927 -0.451 -9.976 1.00 94.94 89 ASN A N 1
ATOM 704 C CA . ASN A 1 89 ? -9.852 -1.109 -11.288 1.00 94.94 89 ASN A CA 1
ATOM 705 C C . ASN A 1 89 ? -9.128 -2.468 -11.233 1.00 94.94 89 ASN A C 1
ATOM 707 O O . ASN A 1 89 ? -8.348 -2.809 -12.122 1.00 94.94 89 ASN A O 1
ATOM 711 N N . LEU A 1 90 ? -9.356 -3.228 -10.157 1.00 92.00 90 LEU A N 1
ATOM 712 C CA . LEU A 1 90 ? -8.678 -4.495 -9.896 1.00 92.00 90 LEU A CA 1
ATOM 713 C C . LEU A 1 90 ? -9.098 -5.552 -10.923 1.00 92.00 90 LEU A C 1
ATOM 715 O O . LEU A 1 90 ? -10.258 -5.959 -10.972 1.00 92.00 90 LEU A O 1
ATOM 719 N N . SER A 1 91 ? -8.144 -6.047 -11.704 1.00 91.62 91 SER A N 1
ATOM 720 C CA . SER A 1 91 ? -8.369 -7.102 -12.690 1.00 91.62 91 SER A CA 1
ATOM 721 C C . SER A 1 91 ? -7.177 -8.055 -12.772 1.00 91.62 91 SER A C 1
ATOM 723 O O . SER A 1 91 ? -6.125 -7.824 -12.177 1.00 91.62 91 SER A O 1
ATOM 725 N N . GLY A 1 92 ? -7.328 -9.139 -13.537 1.00 88.38 92 GLY A N 1
ATOM 726 C CA . GLY A 1 92 ? -6.202 -10.022 -13.847 1.00 88.38 92 GLY A CA 1
ATOM 727 C C . GLY A 1 92 ? -5.109 -9.339 -14.677 1.00 88.38 92 GLY A C 1
ATOM 728 O O . GLY A 1 92 ? -3.967 -9.793 -14.644 1.00 88.38 92 GLY A O 1
ATOM 729 N N . ASP A 1 93 ? -5.446 -8.261 -15.387 1.00 91.44 93 ASP A N 1
ATOM 730 C CA . ASP A 1 93 ? -4.556 -7.562 -16.316 1.00 91.44 93 ASP A CA 1
ATOM 731 C C . ASP A 1 93 ? -3.888 -6.332 -15.688 1.00 91.44 93 ASP A C 1
ATOM 733 O O . ASP A 1 93 ? -2.980 -5.753 -16.280 1.00 91.44 93 ASP A O 1
ATOM 737 N N . GLY A 1 94 ? -4.294 -5.938 -14.479 1.00 90.44 94 GLY A N 1
ATOM 738 C CA . GLY A 1 94 ? -3.736 -4.771 -13.808 1.00 90.44 94 GLY A CA 1
ATOM 739 C C . GLY A 1 94 ? -4.645 -4.159 -12.749 1.00 90.44 94 GLY A C 1
ATOM 740 O O . GLY A 1 94 ? -5.696 -4.705 -12.409 1.00 90.44 94 GLY A O 1
ATOM 741 N N . PHE A 1 95 ? -4.217 -3.012 -12.230 1.00 92.75 95 PHE A N 1
ATOM 742 C CA . PHE A 1 95 ? -4.946 -2.190 -11.266 1.00 92.75 95 PHE A CA 1
ATOM 743 C C . PHE A 1 95 ? -4.441 -0.746 -11.288 1.00 92.75 95 PHE A C 1
ATOM 745 O O . PHE A 1 95 ? -3.311 -0.482 -11.688 1.00 92.75 95 PHE A O 1
ATOM 752 N N . ALA A 1 96 ? -5.247 0.183 -10.786 1.00 93.94 96 ALA A N 1
ATOM 753 C CA . ALA A 1 96 ? -4.809 1.539 -10.484 1.00 93.94 96 ALA A CA 1
ATOM 754 C C . ALA A 1 96 ? -4.613 1.700 -8.974 1.00 93.94 96 ALA A C 1
ATOM 756 O O . ALA A 1 96 ? -5.290 1.047 -8.172 1.00 93.94 96 ALA A O 1
ATOM 757 N N . TRP A 1 97 ? -3.706 2.581 -8.560 1.00 93.31 97 TRP A N 1
ATOM 758 C CA . TRP A 1 97 ? -3.633 2.990 -7.163 1.00 93.31 97 TRP A CA 1
ATOM 759 C C . TRP A 1 97 ? -3.223 4.447 -6.990 1.00 93.31 97 TRP A C 1
ATOM 761 O O . TRP A 1 97 ? -2.569 5.054 -7.841 1.00 93.31 97 TRP A O 1
ATOM 771 N N . ARG A 1 98 ? -3.623 5.012 -5.851 1.00 95.75 98 ARG A N 1
ATOM 772 C CA . ARG A 1 98 ? -3.285 6.378 -5.452 1.00 95.75 98 ARG A CA 1
ATOM 773 C C . ARG A 1 98 ? -2.966 6.475 -3.969 1.00 95.75 98 ARG A C 1
ATOM 775 O O . ARG A 1 98 ? -3.565 5.769 -3.156 1.00 95.75 98 ARG A O 1
ATOM 782 N N . SER A 1 99 ? -2.053 7.376 -3.624 1.00 94.56 99 SER A N 1
ATOM 783 C CA . SER A 1 99 ? -1.768 7.762 -2.242 1.00 94.56 99 SER A CA 1
ATOM 784 C C . SER A 1 99 ? -2.357 9.129 -1.930 1.00 94.56 99 SER A C 1
ATOM 786 O O . SER A 1 99 ? -2.242 10.049 -2.740 1.00 94.56 99 SER A O 1
ATOM 788 N N . GLU A 1 100 ? -2.886 9.293 -0.731 1.00 97.62 100 GLU A N 1
ATOM 789 C CA . GLU A 1 100 ? -3.396 10.558 -0.222 1.00 97.62 100 GLU A CA 1
ATOM 790 C C . GLU A 1 100 ? -2.930 10.790 1.217 1.00 97.62 100 GLU A C 1
ATOM 792 O O . GLU A 1 100 ? -2.718 9.845 1.979 1.00 97.62 100 GLU A O 1
ATOM 797 N N . SER A 1 101 ? -2.811 12.062 1.586 1.00 96.69 101 SER A N 1
ATOM 798 C CA . SER A 1 101 ? -2.614 12.514 2.961 1.00 96.69 101 SER A CA 1
ATOM 799 C C . SER A 1 101 ? -3.848 13.292 3.395 1.00 96.69 101 SER A C 1
ATOM 801 O O . SER A 1 101 ? -4.144 14.339 2.816 1.00 96.69 101 SER A O 1
ATOM 803 N N . LEU A 1 102 ? -4.561 12.789 4.400 1.00 96.56 102 LEU A N 1
ATOM 804 C CA . LEU A 1 102 ? -5.674 13.490 5.034 1.00 96.56 102 LEU A CA 1
ATOM 805 C C . LEU A 1 102 ? -5.102 14.305 6.191 1.00 96.56 102 LEU A 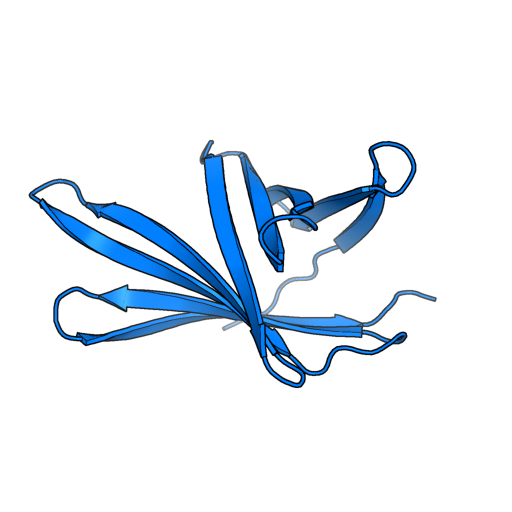C 1
ATOM 807 O O . LEU A 1 102 ? -4.475 13.755 7.103 1.00 96.56 102 LEU A O 1
ATOM 811 N N . LEU A 1 103 ? -5.277 15.617 6.112 1.00 94.00 103 LEU A N 1
ATOM 812 C CA . LEU A 1 103 ? -4.719 16.574 7.053 1.00 94.00 103 LEU A CA 1
ATOM 813 C C . LEU A 1 103 ? -5.694 16.831 8.218 1.00 94.00 103 LEU A C 1
ATOM 815 O O . LEU A 1 103 ? -6.906 16.672 8.051 1.00 94.00 103 LEU A O 1
ATOM 819 N N . PRO A 1 104 ? -5.196 17.261 9.396 1.00 90.94 104 PRO A N 1
ATOM 820 C CA . PRO A 1 104 ? -6.043 17.538 10.560 1.00 90.94 104 PRO A CA 1
ATOM 821 C C . PRO A 1 104 ? -7.142 18.585 10.329 1.00 90.94 104 PRO A C 1
ATOM 823 O O . PRO A 1 104 ? -8.142 18.592 11.041 1.00 90.94 104 PRO A O 1
ATOM 826 N N . ASP A 1 105 ? -6.964 19.475 9.352 1.00 91.69 105 ASP A N 1
ATOM 827 C CA . ASP A 1 105 ? -7.939 20.505 8.974 1.00 91.69 105 ASP A CA 1
ATOM 828 C C . ASP A 1 105 ? -9.068 19.980 8.062 1.00 91.69 105 ASP A C 1
ATOM 830 O O . ASP A 1 105 ? -9.930 20.747 7.635 1.00 91.69 105 ASP A O 1
ATOM 834 N N . GLY A 1 106 ? -9.074 18.675 7.767 1.00 89.88 106 GLY A N 1
ATOM 835 C CA . GLY A 1 106 ? -10.045 18.011 6.899 1.00 89.88 106 GLY A CA 1
ATOM 836 C C . GLY A 1 106 ? -9.708 18.080 5.409 1.00 89.88 106 GLY A C 1
ATOM 837 O O . GLY A 1 106 ? -10.415 17.480 4.598 1.00 89.88 106 GLY A O 1
ATOM 838 N N . SER A 1 107 ? -8.636 18.775 5.022 1.00 94.56 107 SER A N 1
ATOM 839 C CA . SER A 1 107 ? -8.182 18.797 3.634 1.00 94.56 107 SER A CA 1
ATOM 840 C C . SER A 1 107 ? -7.481 17.489 3.247 1.00 94.56 107 SER A C 1
ATOM 842 O O . SER A 1 107 ? -7.006 16.720 4.086 1.00 94.56 107 SER A O 1
ATOM 844 N N . THR A 1 108 ? -7.454 17.194 1.947 1.00 96.62 108 THR A N 1
ATOM 845 C CA . THR A 1 108 ? -6.802 15.998 1.400 1.00 96.62 108 THR A CA 1
ATOM 846 C C . THR A 1 108 ? -5.832 16.402 0.303 1.00 96.62 108 THR A C 1
ATOM 848 O O . THR A 1 108 ? -6.211 17.097 -0.640 1.00 96.62 108 THR A O 1
ATOM 851 N N . THR A 1 109 ? -4.598 15.914 0.395 1.00 96.25 109 THR A N 1
ATOM 852 C CA . THR A 1 109 ? -3.575 16.096 -0.638 1.00 96.25 109 THR A CA 1
ATOM 853 C C . THR A 1 109 ? -3.323 14.771 -1.338 1.00 96.25 109 THR A C 1
ATOM 855 O O . THR A 1 109 ? -3.017 13.774 -0.687 1.00 96.25 109 THR A O 1
ATOM 858 N N . THR A 1 110 ? -3.428 14.750 -2.668 1.00 95.81 110 THR A N 1
ATOM 859 C CA . THR A 1 110 ? -3.064 13.573 -3.471 1.00 95.81 110 THR A CA 1
ATOM 860 C C . THR A 1 110 ? -1.556 13.557 -3.710 1.00 95.81 110 THR A C 1
ATOM 862 O O . THR A 1 110 ? -0.977 14.567 -4.105 1.00 95.81 110 THR A O 1
ATOM 865 N N . GLY A 1 111 ? -0.932 12.413 -3.450 1.00 91.81 111 GLY A N 1
ATOM 866 C CA . GLY A 1 111 ? 0.465 12.133 -3.766 1.00 91.81 111 GLY A CA 1
ATOM 867 C C . GLY A 1 111 ? 0.590 11.374 -5.086 1.00 91.81 111 GLY A C 1
ATOM 868 O O . GLY A 1 111 ? 0.184 11.856 -6.141 1.00 91.81 111 GLY A O 1
ATOM 869 N N . TRP A 1 112 ? 1.154 10.171 -5.022 1.00 87.50 112 TRP A N 1
ATOM 870 C CA . TRP A 1 112 ? 1.327 9.287 -6.168 1.00 87.50 112 TRP A CA 1
ATOM 871 C C . TRP A 1 112 ? -0.004 8.812 -6.739 1.00 87.50 112 TRP A C 1
ATOM 873 O O . TRP A 1 112 ? -0.946 8.514 -6.005 1.00 87.50 112 TRP A O 1
ATOM 883 N N . THR A 1 113 ? -0.035 8.702 -8.061 1.00 91.50 113 THR A N 1
ATOM 884 C CA . THR A 1 113 ? -1.057 7.993 -8.831 1.00 91.50 113 THR A CA 1
ATOM 885 C C . THR A 1 113 ? -0.332 7.073 -9.799 1.00 91.50 113 THR A C 1
ATOM 887 O O . THR A 1 113 ? 0.764 7.394 -10.268 1.00 91.50 113 THR A O 1
ATOM 890 N N . SER A 1 114 ? -0.870 5.885 -10.028 1.00 87.88 114 SER A N 1
ATOM 891 C CA . SER A 1 114 ? -0.229 4.889 -10.877 1.00 87.88 114 SER A CA 1
ATOM 892 C C . SER A 1 114 ? -1.262 3.971 -11.496 1.00 87.88 114 SER A C 1
ATOM 894 O O . SER A 1 114 ? -2.164 3.495 -10.809 1.00 87.88 114 SER A O 1
ATOM 896 N N . ASP A 1 115 ? -1.054 3.677 -12.772 1.00 90.50 115 ASP A N 1
ATOM 897 C CA . ASP A 1 115 ? -1.761 2.646 -13.515 1.00 90.50 115 ASP A CA 1
ATOM 898 C C . ASP A 1 115 ? -0.787 1.488 -13.737 1.00 90.50 115 ASP A C 1
ATOM 900 O O . ASP A 1 115 ? 0.221 1.616 -14.434 1.00 90.50 115 ASP A O 1
ATOM 904 N N . CYS A 1 116 ? -1.047 0.366 -13.075 1.00 86.12 116 CYS A N 1
ATOM 905 C CA . CYS A 1 116 ? -0.205 -0.819 -13.108 1.00 86.12 116 CYS A CA 1
ATOM 906 C C . CYS A 1 116 ? -0.802 -1.830 -14.084 1.00 86.12 116 CYS A C 1
ATOM 908 O O . CYS A 1 116 ? -1.899 -2.340 -13.863 1.00 86.12 116 CYS A O 1
ATOM 910 N N . VAL A 1 117 ? -0.056 -2.150 -15.137 1.00 87.94 117 VAL A N 1
ATOM 911 C CA . VAL A 1 117 ? -0.429 -3.162 -16.131 1.00 87.94 117 VAL A CA 1
ATOM 912 C C . VAL A 1 117 ? 0.425 -4.404 -15.906 1.00 87.94 117 VAL A C 1
ATOM 914 O O . VAL A 1 117 ? 1.623 -4.297 -15.631 1.00 87.94 117 VAL A O 1
ATOM 917 N N . ARG A 1 118 ? -0.186 -5.588 -15.987 1.00 85.50 118 ARG A N 1
ATOM 918 C CA . ARG A 1 118 ? 0.527 -6.864 -15.914 1.00 85.50 118 ARG A CA 1
ATOM 919 C C . ARG A 1 118 ? 1.521 -6.934 -17.075 1.00 85.50 118 ARG A C 1
ATOM 921 O O . ARG A 1 118 ? 1.129 -6.769 -18.224 1.00 85.50 118 ARG A O 1
ATOM 928 N N . ALA A 1 119 ? 2.792 -7.170 -16.761 1.00 79.56 119 ALA A N 1
ATOM 929 C CA . ALA A 1 119 ? 3.799 -7.456 -17.776 1.00 79.56 119 ALA A CA 1
ATOM 930 C C . ALA A 1 119 ? 3.523 -8.826 -18.422 1.00 79.56 119 ALA A C 1
ATOM 932 O O . ALA A 1 119 ? 3.111 -9.753 -17.717 1.00 79.56 119 ALA A O 1
ATOM 933 N N . ASP A 1 120 ? 3.738 -8.917 -19.735 1.00 72.81 120 ASP A N 1
ATOM 934 C CA . ASP A 1 120 ? 3.602 -10.148 -20.529 1.00 72.81 120 ASP A CA 1
ATOM 935 C C . ASP A 1 120 ? 4.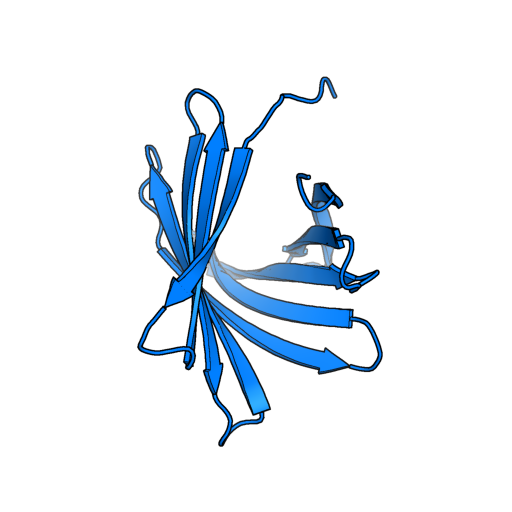649 -11.218 -20.170 1.00 72.81 120 ASP A C 1
ATOM 937 O O . ASP A 1 120 ? 5.814 -10.851 -19.872 1.00 72.81 120 ASP A O 1
#

Radius of gyration: 14.96 Å; chains: 1; bounding box: 34×41×38 Å

pLDDT: mean 89.72, std 7.82, range [47.09, 97.62]